Protein AF-A0A3S4KJI3-F1 (afdb_monomer)

Mean predicted aligned error: 4.68 Å

Structure (mmCIF, N/CA/C/O backbone):
data_AF-A0A3S4KJI3-F1
#
_entry.id   AF-A0A3S4KJI3-F1
#
loop_
_atom_site.group_PDB
_atom_site.id
_atom_site.type_symbol
_atom_site.label_atom_id
_atom_site.label_alt_id
_atom_site.label_comp_id
_atom_site.label_asym_id
_atom_site.label_entity_id
_atom_site.label_seq_id
_atom_site.pdbx_PDB_ins_code
_atom_site.Cartn_x
_atom_site.Cartn_y
_atom_site.Cartn_z
_atom_site.occupancy
_atom_site.B_iso_or_equiv
_atom_site.auth_seq_id
_atom_site.auth_comp_id
_atom_site.auth_asym_id
_atom_site.auth_atom_id
_atom_site.pdbx_PDB_model_num
ATOM 1 N N . MET A 1 1 ? 7.076 -8.082 -10.447 1.00 88.38 1 MET A N 1
ATOM 2 C CA . MET A 1 1 ? 5.996 -8.000 -11.460 1.00 88.38 1 MET A CA 1
ATOM 3 C C . MET A 1 1 ? 5.489 -9.372 -11.878 1.00 88.38 1 MET A C 1
ATOM 5 O O . MET A 1 1 ? 4.350 -9.661 -11.559 1.00 88.38 1 MET A O 1
ATOM 9 N N . ALA A 1 2 ? 6.304 -10.221 -12.523 1.00 89.44 2 ALA A N 1
ATOM 10 C CA . ALA A 1 2 ? 5.879 -11.565 -12.953 1.00 89.44 2 ALA A CA 1
ATOM 11 C C . ALA A 1 2 ? 5.208 -12.366 -11.822 1.00 89.44 2 ALA A C 1
ATOM 13 O O . ALA A 1 2 ? 4.064 -12.772 -11.974 1.00 89.44 2 ALA A O 1
ATOM 14 N N . ARG A 1 3 ? 5.854 -12.430 -10.651 1.00 94.50 3 ARG A N 1
ATOM 15 C CA . ARG A 1 3 ? 5.300 -13.061 -9.445 1.00 94.50 3 ARG A CA 1
ATOM 16 C C . ARG A 1 3 ? 3.934 -12.505 -9.019 1.00 94.50 3 ARG A C 1
ATOM 18 O O . ARG A 1 3 ? 3.017 -13.275 -8.797 1.00 94.50 3 ARG A O 1
ATOM 25 N N . ALA A 1 4 ? 3.764 -11.181 -8.976 1.00 94.88 4 ALA A N 1
ATOM 26 C CA . ALA A 1 4 ? 2.479 -10.572 -8.614 1.00 94.88 4 ALA A CA 1
ATOM 27 C C . ALA A 1 4 ? 1.359 -10.969 -9.595 1.00 94.88 4 ALA A C 1
ATOM 29 O O . ALA A 1 4 ? 0.238 -11.237 -9.179 1.00 94.88 4 ALA A O 1
ATOM 30 N N . VAL A 1 5 ? 1.669 -11.049 -10.895 1.00 95.81 5 VAL A N 1
ATOM 31 C CA . VAL A 1 5 ? 0.716 -11.504 -11.921 1.00 95.81 5 VAL A CA 1
ATOM 32 C C . VAL A 1 5 ? 0.399 -12.994 -11.767 1.00 95.81 5 VAL A C 1
ATOM 34 O O . VAL A 1 5 ? -0.759 -13.382 -11.889 1.00 95.81 5 VAL A O 1
ATOM 37 N N . GLU A 1 6 ? 1.397 -13.823 -11.460 1.00 97.25 6 GLU A N 1
ATOM 38 C CA . GLU A 1 6 ? 1.215 -15.253 -11.166 1.00 97.25 6 GLU A CA 1
ATOM 39 C C . GLU A 1 6 ? 0.357 -15.487 -9.912 1.00 97.25 6 GLU A C 1
ATOM 41 O O . GLU A 1 6 ? -0.450 -16.413 -9.883 1.00 97.25 6 GLU A O 1
ATOM 46 N N . GLU A 1 7 ? 0.474 -14.619 -8.905 1.00 97.25 7 GLU A N 1
ATOM 47 C CA . GLU A 1 7 ? -0.323 -14.645 -7.670 1.00 97.25 7 GLU A CA 1
ATOM 48 C C . GLU A 1 7 ? -1.762 -14.117 -7.862 1.00 97.25 7 GLU A C 1
ATOM 50 O O . GLU A 1 7 ? -2.613 -14.273 -6.975 1.00 97.25 7 GLU A O 1
ATOM 55 N N . GLY A 1 8 ? -2.063 -13.559 -9.041 1.00 96.69 8 GLY A N 1
ATOM 56 C CA . GLY A 1 8 ? -3.404 -13.156 -9.467 1.00 96.69 8 GLY A CA 1
ATOM 57 C C . GLY A 1 8 ? -3.631 -11.647 -9.572 1.00 96.69 8 GLY A C 1
ATOM 58 O O . GLY A 1 8 ? -4.748 -11.241 -9.885 1.00 96.69 8 GLY A O 1
ATOM 59 N N . ALA A 1 9 ? -2.612 -10.813 -9.344 1.00 97.56 9 ALA A N 1
ATOM 60 C CA . ALA A 1 9 ? -2.745 -9.369 -9.505 1.00 97.56 9 ALA A CA 1
ATOM 61 C C . ALA A 1 9 ? -2.904 -8.984 -10.983 1.00 97.56 9 ALA A C 1
ATOM 63 O O . ALA A 1 9 ? -2.226 -9.500 -11.878 1.00 97.56 9 ALA A O 1
ATOM 64 N N . ARG A 1 10 ? -3.754 -7.993 -11.247 1.00 97.88 10 ARG A N 1
ATOM 65 C CA . ARG A 1 10 ? -3.955 -7.434 -12.582 1.00 97.88 10 ARG A CA 1
ATOM 66 C C . ARG A 1 10 ? -3.155 -6.151 -12.761 1.00 97.88 10 ARG A C 1
ATOM 68 O O . ARG A 1 10 ? -3.318 -5.187 -12.018 1.00 97.88 10 ARG A O 1
ATOM 75 N N . VAL A 1 11 ? -2.359 -6.094 -13.825 1.00 97.94 11 VAL A N 1
ATOM 76 C CA . VAL A 1 11 ? -1.678 -4.861 -14.246 1.00 97.94 11 VAL A CA 1
ATOM 77 C C . VAL A 1 11 ? -2.689 -3.926 -14.909 1.00 97.94 11 VAL A C 1
ATOM 79 O O . VAL A 1 11 ? -3.156 -4.194 -16.015 1.00 97.94 11 VAL A O 1
ATOM 82 N N . ALA A 1 12 ? -3.036 -2.828 -14.241 1.00 97.75 12 ALA A N 1
ATOM 83 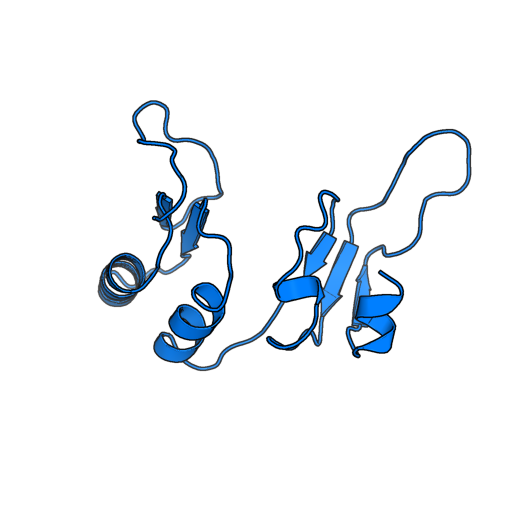C CA . ALA A 1 12 ? -3.952 -1.819 -14.773 1.00 97.75 12 ALA A CA 1
ATOM 84 C C . ALA A 1 12 ? -3.237 -0.756 -15.621 1.00 97.75 12 ALA A C 1
ATOM 86 O O . ALA A 1 12 ? -3.813 -0.223 -16.566 1.00 97.75 12 ALA A O 1
ATOM 87 N N . LEU A 1 13 ? -1.981 -0.460 -15.285 1.00 97.19 13 LEU A N 1
ATOM 88 C CA . LEU A 1 13 ? -1.120 0.503 -15.970 1.00 97.19 13 LEU A CA 1
ATOM 89 C C . LEU A 1 13 ? 0.335 0.035 -15.865 1.00 97.19 13 LEU A C 1
ATOM 91 O O . LEU A 1 13 ? 0.717 -0.510 -14.833 1.00 97.19 13 LEU A O 1
ATOM 95 N N . GLY A 1 14 ? 1.153 0.286 -16.890 1.00 96.12 14 GLY A N 1
ATOM 96 C CA . GLY A 1 14 ? 2.597 0.031 -16.845 1.00 96.12 14 GLY A CA 1
ATOM 97 C C . GLY A 1 14 ? 2.958 -1.458 -16.890 1.00 96.12 14 GLY A C 1
ATOM 98 O O . GLY A 1 14 ? 2.505 -2.191 -17.768 1.00 96.12 14 GLY A O 1
ATOM 99 N N . GLY A 1 15 ? 3.827 -1.899 -15.976 1.00 92.81 15 GLY A N 1
ATOM 100 C CA . GLY A 1 15 ? 4.192 -3.309 -15.778 1.00 92.81 15 GLY A CA 1
ATOM 101 C C . GLY A 1 15 ? 5.212 -3.890 -16.760 1.00 92.81 15 GLY A C 1
ATOM 102 O O . GLY A 1 15 ? 5.590 -5.055 -16.629 1.00 92.81 15 GLY A O 1
ATOM 103 N N . LYS A 1 16 ? 5.700 -3.100 -17.723 1.00 93.00 16 LYS A N 1
ATOM 104 C CA . LYS A 1 16 ? 6.744 -3.504 -18.676 1.00 93.00 16 LYS A CA 1
ATOM 105 C C . LYS A 1 16 ? 7.800 -2.417 -18.796 1.00 93.00 16 LYS A C 1
ATOM 107 O O . LYS A 1 16 ? 7.458 -1.244 -18.904 1.00 93.00 16 LYS A O 1
ATOM 112 N N . ALA A 1 17 ? 9.069 -2.816 -18.774 1.00 91.81 17 ALA A N 1
ATOM 113 C CA . ALA A 1 17 ? 10.179 -1.895 -18.988 1.00 91.81 17 ALA A CA 1
ATOM 114 C C . ALA A 1 17 ? 10.062 -1.216 -20.362 1.00 91.81 17 ALA A C 1
ATOM 116 O O . ALA A 1 17 ? 9.554 -1.811 -21.315 1.00 91.81 17 ALA A O 1
ATOM 117 N N . VAL A 1 18 ? 10.526 0.029 -20.447 1.00 91.44 18 VAL A N 1
ATOM 118 C CA . VAL A 1 18 ? 10.519 0.788 -21.702 1.00 91.44 18 VAL A CA 1
ATOM 119 C C . VAL A 1 18 ? 11.639 0.270 -22.605 1.00 91.44 18 VAL A C 1
ATOM 121 O O . VAL A 1 18 ? 12.765 0.079 -22.146 1.00 91.44 18 VAL A O 1
ATOM 124 N N . GLU A 1 19 ? 11.346 0.048 -23.887 1.00 92.62 19 GLU A N 1
ATOM 125 C CA . GLU A 1 19 ? 12.370 -0.330 -24.863 1.00 92.62 19 GLU A CA 1
ATOM 126 C C . GLU A 1 19 ? 13.368 0.816 -25.092 1.00 92.62 19 GLU A C 1
ATOM 128 O O . GLU A 1 19 ? 12.989 1.982 -25.198 1.00 92.62 19 GLU A O 1
ATOM 133 N N . GLY A 1 20 ? 14.656 0.483 -25.203 1.00 92.50 20 GLY A N 1
ATOM 134 C CA . GLY A 1 20 ? 15.722 1.449 -25.468 1.00 92.50 20 GLY A CA 1
ATOM 135 C C . GLY A 1 20 ? 16.874 1.370 -24.470 1.00 92.50 20 GLY A C 1
ATOM 136 O O . GLY A 1 20 ? 17.027 0.400 -23.733 1.00 92.50 20 GLY A O 1
ATOM 137 N N . LYS A 1 21 ? 17.739 2.389 -24.486 1.00 93.06 21 LYS A N 1
ATOM 138 C CA . LYS A 1 21 ? 18.888 2.492 -23.575 1.00 93.06 21 LYS A CA 1
ATOM 139 C C . LYS A 1 21 ? 18.466 3.159 -22.262 1.00 93.06 21 LYS A C 1
ATOM 141 O O . LYS A 1 21 ? 17.780 4.176 -22.298 1.00 93.06 21 LYS A O 1
ATOM 146 N N . GLY A 1 22 ? 18.951 2.645 -21.131 1.00 93.56 22 GLY A N 1
ATOM 147 C CA . GLY A 1 22 ? 18.724 3.202 -19.790 1.00 93.56 22 GLY A CA 1
ATOM 148 C C . GLY A 1 22 ? 17.999 2.235 -18.849 1.00 93.56 22 GLY A C 1
ATOM 149 O O . GLY A 1 22 ? 17.696 1.107 -19.227 1.00 93.56 22 GLY A O 1
ATOM 150 N N . TYR A 1 23 ? 17.726 2.685 -17.621 1.00 93.25 23 TYR A N 1
ATOM 151 C CA . TYR A 1 23 ? 17.054 1.905 -16.570 1.00 93.25 23 TYR A CA 1
ATOM 152 C C . TYR A 1 23 ? 15.662 2.476 -16.274 1.00 93.25 23 TYR A C 1
ATOM 154 O O . TYR A 1 23 ? 15.360 2.888 -15.157 1.00 93.25 23 TYR A O 1
ATOM 162 N N . TYR A 1 24 ? 14.828 2.571 -17.310 1.00 94.00 24 TYR A N 1
ATOM 163 C CA . TYR A 1 24 ? 13.501 3.175 -17.211 1.00 94.00 24 TYR A CA 1
ATOM 164 C C . TYR A 1 24 ? 12.429 2.117 -16.950 1.00 94.00 24 TYR A C 1
ATOM 166 O O . TYR A 1 24 ? 12.250 1.180 -17.732 1.00 94.00 24 TYR A O 1
ATOM 174 N N . TYR A 1 25 ? 11.671 2.312 -15.872 1.00 95.00 25 TYR A N 1
ATOM 175 C CA . TYR A 1 25 ? 10.492 1.517 -15.549 1.00 95.00 25 TYR A CA 1
ATOM 176 C C . TYR A 1 25 ? 9.285 2.451 -15.392 1.00 95.00 25 TYR A C 1
ATOM 178 O O . TYR A 1 25 ? 9.394 3.445 -14.671 1.00 95.00 25 TYR A O 1
ATOM 186 N N . PRO A 1 26 ? 8.158 2.203 -16.080 1.00 95.69 26 PRO A N 1
ATOM 187 C CA . PRO A 1 26 ? 7.018 3.107 -16.024 1.00 95.69 26 PRO A CA 1
ATOM 188 C C . PRO A 1 26 ? 6.288 3.005 -14.676 1.00 95.69 26 PRO A C 1
ATOM 190 O O . PRO A 1 26 ? 6.287 1.931 -14.061 1.00 95.69 26 PRO A O 1
ATOM 193 N N . PRO A 1 27 ? 5.585 4.073 -14.254 1.00 96.75 27 PRO A N 1
ATOM 194 C CA . PRO A 1 27 ? 4.595 3.985 -13.189 1.00 96.75 27 PRO A CA 1
ATOM 195 C C . PRO A 1 27 ? 3.640 2.819 -13.440 1.00 96.75 27 PRO A C 1
ATOM 197 O O . PRO A 1 27 ? 3.072 2.688 -14.526 1.00 96.75 27 PRO A O 1
ATOM 200 N N . THR A 1 28 ? 3.506 1.949 -12.448 1.00 97.88 28 THR A N 1
ATOM 201 C CA . THR A 1 28 ? 2.782 0.689 -12.568 1.00 97.88 28 THR A CA 1
ATOM 202 C C . THR A 1 28 ? 1.730 0.583 -11.480 1.00 97.88 28 THR A C 1
ATOM 204 O O . THR A 1 28 ? 2.044 0.726 -10.303 1.00 97.88 28 THR A O 1
ATOM 207 N N . LEU A 1 29 ? 0.487 0.317 -11.878 1.00 98.06 29 LEU A N 1
ATOM 208 C CA . LEU A 1 29 ? -0.650 0.162 -10.971 1.00 98.06 29 LEU A CA 1
ATOM 209 C C . LEU A 1 29 ? -1.122 -1.289 -10.999 1.00 98.06 29 LEU A C 1
ATOM 211 O O . LEU A 1 29 ? -1.437 -1.808 -12.076 1.00 98.06 29 LEU A O 1
ATOM 215 N N . LEU A 1 30 ? -1.194 -1.91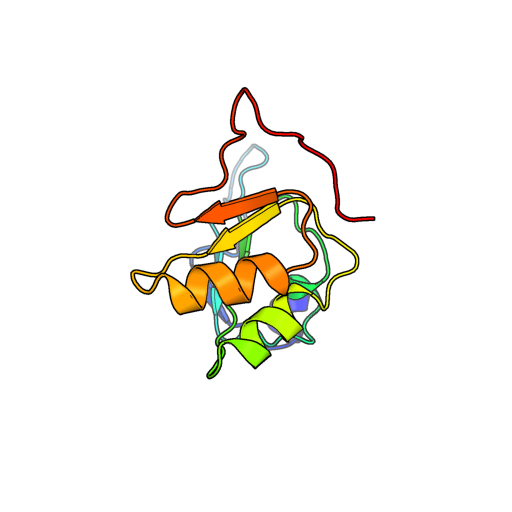8 -9.827 1.00 98.25 30 LEU A N 1
ATOM 216 C CA . LEU A 1 30 ? -1.723 -3.269 -9.666 1.00 98.25 30 LEU A CA 1
ATOM 217 C C . LEU A 1 30 ? -3.074 -3.219 -8.962 1.00 98.25 30 LEU A C 1
ATOM 219 O O . LEU A 1 30 ? -3.215 -2.598 -7.912 1.00 98.25 30 LEU A O 1
ATOM 223 N N . LEU A 1 31 ? -4.052 -3.882 -9.566 1.00 97.94 31 LEU A N 1
ATOM 224 C CA . LEU A 1 31 ? -5.393 -4.084 -9.030 1.00 97.94 31 LEU A CA 1
ATOM 225 C C . LEU A 1 31 ? -5.611 -5.570 -8.751 1.00 97.94 31 LEU A C 1
ATOM 227 O O . LEU A 1 31 ? -4.800 -6.406 -9.151 1.00 97.94 31 LEU A O 1
ATOM 231 N N . ASP A 1 32 ? -6.720 -5.889 -8.088 1.00 97.06 32 ASP A N 1
ATOM 232 C CA . ASP A 1 32 ? -7.076 -7.258 -7.695 1.00 97.06 32 ASP A CA 1
ATOM 233 C C . ASP A 1 32 ? -5.981 -7.914 -6.822 1.00 97.06 32 ASP A C 1
ATOM 235 O O . ASP A 1 32 ? -5.812 -9.133 -6.797 1.00 97.06 32 ASP A O 1
ATOM 239 N N . VAL A 1 33 ? -5.216 -7.078 -6.107 1.00 97.81 33 VAL A N 1
ATOM 240 C CA . VAL A 1 33 ? -4.207 -7.504 -5.138 1.00 97.81 33 VAL A CA 1
ATOM 241 C C .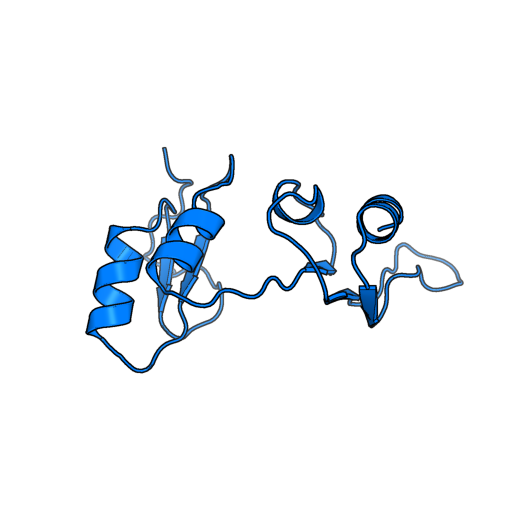 VAL A 1 33 ? -4.925 -7.972 -3.878 1.00 97.81 33 VAL A C 1
ATOM 243 O O . VAL A 1 33 ? -5.880 -7.337 -3.432 1.00 97.81 33 VAL A O 1
ATOM 246 N N . ARG A 1 34 ? -4.463 -9.085 -3.310 1.00 97.06 34 ARG A N 1
ATOM 247 C CA . ARG A 1 34 ? -4.934 -9.622 -2.029 1.00 97.06 34 ARG A CA 1
ATOM 248 C C . ARG A 1 34 ? -3.833 -9.477 -0.985 1.00 97.06 34 ARG A C 1
ATOM 250 O O . ARG A 1 34 ? -2.660 -9.433 -1.356 1.00 97.06 34 ARG A O 1
ATOM 257 N N . GLN A 1 35 ? -4.216 -9.408 0.287 1.00 97.19 35 GLN A N 1
ATOM 258 C CA . GLN A 1 35 ? -3.284 -9.172 1.391 1.00 97.19 35 GLN A CA 1
ATOM 259 C C . GLN A 1 35 ? -2.142 -10.195 1.404 1.00 97.19 35 GLN A C 1
ATOM 261 O O . GLN A 1 35 ? -0.996 -9.805 1.532 1.00 97.19 35 GLN A O 1
ATOM 266 N N . GLU A 1 36 ? -2.436 -11.474 1.166 1.00 96.62 36 GLU A N 1
ATOM 267 C CA . GLU A 1 36 ? -1.468 -12.575 1.211 1.00 96.62 36 GLU A CA 1
ATOM 268 C C . GLU A 1 36 ? -0.456 -12.616 0.048 1.00 96.62 36 GLU A C 1
ATOM 270 O O . GLU A 1 36 ? 0.405 -13.498 0.008 1.00 96.62 36 GLU A O 1
ATOM 275 N N . MET A 1 37 ? -0.581 -11.727 -0.943 1.00 97.69 37 MET A N 1
ATOM 276 C CA . MET A 1 37 ? 0.336 -11.680 -2.085 1.00 97.69 37 MET A CA 1
ATOM 277 C C . MET A 1 37 ? 1.687 -11.095 -1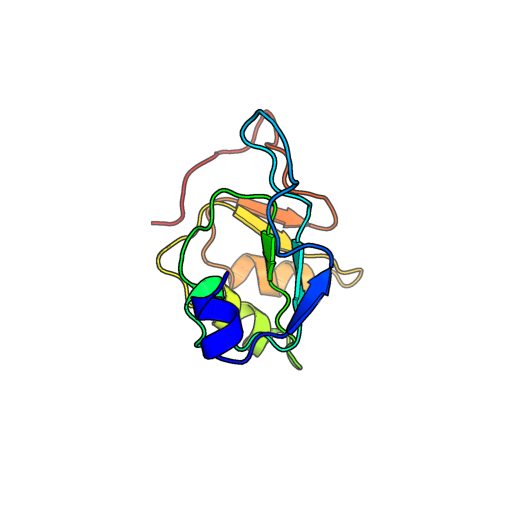.675 1.00 97.69 37 MET A C 1
ATOM 279 O O . MET A 1 37 ? 1.762 -10.139 -0.905 1.00 97.69 37 MET A O 1
ATOM 283 N N . SER A 1 38 ? 2.778 -11.578 -2.273 1.00 96.56 38 SER A N 1
ATOM 284 C CA . SER A 1 38 ? 4.127 -11.140 -1.898 1.00 96.56 38 SER A CA 1
ATOM 285 C C . SER A 1 38 ? 4.349 -9.647 -2.144 1.00 96.56 38 SER A C 1
ATOM 287 O O . SER A 1 38 ? 5.124 -9.013 -1.439 1.00 96.56 38 SER A O 1
ATOM 289 N N . ILE A 1 39 ? 3.638 -9.065 -3.115 1.00 96.56 39 ILE A N 1
ATOM 290 C CA . ILE A 1 39 ? 3.714 -7.635 -3.440 1.00 96.56 39 ILE A CA 1
ATOM 291 C C . ILE A 1 39 ? 3.227 -6.719 -2.306 1.00 96.56 39 ILE A C 1
ATOM 293 O O . ILE A 1 39 ? 3.562 -5.539 -2.309 1.00 96.56 39 ILE A O 1
ATOM 297 N N . MET A 1 40 ? 2.442 -7.246 -1.360 1.00 96.75 40 MET A N 1
ATOM 298 C CA . MET A 1 40 ? 1.993 -6.514 -0.171 1.00 96.75 40 MET A CA 1
ATOM 299 C C . MET A 1 40 ? 3.008 -6.571 0.976 1.00 96.75 40 MET A C 1
ATOM 301 O O . MET A 1 40 ? 3.020 -5.673 1.812 1.00 96.75 40 MET A O 1
ATOM 305 N N . HIS A 1 41 ? 3.870 -7.591 0.997 1.00 95.44 41 HIS A N 1
ATOM 306 C CA . HIS A 1 41 ? 4.813 -7.846 2.090 1.00 95.44 41 HIS A CA 1
ATOM 307 C C . HIS A 1 41 ? 6.277 -7.568 1.729 1.00 95.44 41 HIS A C 1
ATOM 309 O O . HIS A 1 41 ? 7.110 -7.493 2.622 1.00 95.44 41 HIS A O 1
ATOM 315 N N . GLU A 1 42 ? 6.623 -7.437 0.445 1.00 95.00 42 GLU A N 1
ATOM 316 C CA . GLU A 1 42 ? 7.997 -7.221 -0.023 1.00 95.00 42 GLU A CA 1
ATOM 317 C C . GLU A 1 42 ? 8.181 -5.804 -0.592 1.00 95.00 42 GLU A C 1
ATOM 319 O O . GLU A 1 42 ? 7.408 -5.327 -1.430 1.00 95.00 42 GLU A O 1
ATOM 324 N N . GLU A 1 43 ? 9.261 -5.129 -0.194 1.00 93.44 43 GLU A N 1
ATOM 325 C CA . GLU A 1 43 ? 9.567 -3.788 -0.688 1.00 93.44 43 GLU A CA 1
ATOM 326 C C . GLU A 1 43 ? 10.071 -3.820 -2.143 1.00 93.44 43 GLU A C 1
ATOM 328 O O . GLU A 1 43 ? 11.127 -4.369 -2.459 1.00 93.44 43 GLU A O 1
ATOM 333 N N . THR A 1 44 ? 9.315 -3.205 -3.060 1.00 92.62 44 THR A N 1
ATOM 334 C CA . THR A 1 44 ? 9.611 -3.262 -4.505 1.00 92.62 44 THR A CA 1
ATOM 335 C C . THR A 1 44 ? 10.675 -2.250 -4.961 1.00 92.62 44 THR A C 1
ATOM 337 O O . THR A 1 44 ? 11.281 -2.452 -6.013 1.00 92.62 44 THR A O 1
ATOM 340 N N . PHE A 1 45 ? 10.901 -1.153 -4.220 1.00 93.31 45 PHE A N 1
ATOM 341 C CA . PHE A 1 45 ? 11.858 -0.075 -4.561 1.00 93.31 45 PHE A CA 1
ATOM 342 C C . PHE A 1 45 ? 11.728 0.519 -5.983 1.00 93.31 45 PHE A C 1
ATOM 344 O O . PHE A 1 45 ? 12.654 1.132 -6.515 1.00 93.31 45 PHE A O 1
ATOM 351 N N . GLY A 1 46 ? 10.565 0.360 -6.615 1.00 93.12 46 GLY A N 1
ATOM 352 C CA . GLY A 1 46 ? 10.267 0.854 -7.956 1.00 93.12 46 GLY A CA 1
ATOM 353 C C . GLY A 1 46 ? 8.947 1.618 -7.988 1.00 93.12 46 GLY A C 1
ATOM 354 O O . GLY A 1 46 ? 8.213 1.620 -7.000 1.00 93.12 46 GLY A O 1
ATOM 355 N N . PRO A 1 47 ? 8.599 2.249 -9.122 1.00 95.69 47 PRO A N 1
ATOM 356 C CA . PRO A 1 47 ? 7.364 3.014 -9.261 1.00 95.69 47 PRO A CA 1
ATOM 357 C C . PRO A 1 47 ? 6.160 2.073 -9.453 1.00 95.69 47 PRO A C 1
ATOM 359 O O . PRO A 1 47 ? 5.504 2.087 -10.493 1.00 95.69 47 PRO A O 1
ATOM 362 N N . VAL A 1 48 ? 5.905 1.206 -8.472 1.00 97.00 48 VAL A N 1
ATOM 363 C CA . VAL A 1 48 ? 4.867 0.169 -8.479 1.00 97.00 48 VAL A CA 1
ATOM 364 C C . VAL A 1 48 ? 3.947 0.394 -7.285 1.00 97.00 48 VAL A C 1
ATOM 366 O O . VAL A 1 48 ? 4.402 0.370 -6.147 1.00 97.00 48 VAL A O 1
ATOM 369 N N . LEU A 1 49 ? 2.658 0.594 -7.550 1.00 96.69 49 LEU A N 1
ATOM 370 C CA . LEU A 1 49 ? 1.628 0.800 -6.538 1.00 96.69 49 LEU A CA 1
ATOM 371 C C . LEU A 1 49 ? 0.640 -0.378 -6.549 1.00 96.69 49 LEU A C 1
ATOM 373 O O . LEU A 1 49 ? -0.179 -0.466 -7.474 1.00 96.69 49 LEU A O 1
ATOM 377 N N . PRO A 1 50 ? 0.702 -1.293 -5.566 1.00 97.25 50 PRO A N 1
ATOM 378 C CA . PRO A 1 50 ? -0.361 -2.259 -5.329 1.00 97.25 50 PRO A CA 1
ATOM 379 C C . PRO A 1 50 ? -1.556 -1.606 -4.626 1.00 97.25 50 PRO A C 1
ATOM 381 O O . PRO A 1 50 ? -1.388 -0.761 -3.749 1.00 97.25 50 PRO A O 1
ATOM 384 N N . VAL A 1 51 ? -2.771 -1.998 -5.017 1.00 97.31 51 VAL A N 1
ATOM 385 C CA . VAL A 1 51 ? -4.017 -1.544 -4.389 1.00 97.31 51 VAL A CA 1
ATOM 386 C C . VAL A 1 51 ? -4.798 -2.746 -3.888 1.00 97.31 51 VAL A C 1
ATOM 388 O O . VAL A 1 51 ? -5.233 -3.585 -4.679 1.00 97.31 51 VAL A O 1
ATOM 391 N N . VAL A 1 52 ? -5.012 -2.776 -2.577 1.00 97.50 52 VAL A N 1
ATOM 392 C CA . VAL A 1 52 ? -5.861 -3.746 -1.889 1.00 97.50 52 VAL A CA 1
ATOM 393 C C . VAL A 1 52 ? -7.105 -3.033 -1.351 1.00 97.50 52 VAL A C 1
ATOM 395 O O . VAL A 1 52 ? -7.025 -1.894 -0.885 1.00 97.50 52 VAL A O 1
ATOM 398 N N . ALA A 1 53 ? -8.266 -3.675 -1.469 1.00 96.94 53 ALA A N 1
ATOM 399 C CA . ALA A 1 53 ? -9.522 -3.172 -0.920 1.00 96.94 53 ALA A CA 1
ATOM 400 C C . ALA A 1 53 ? -9.765 -3.743 0.484 1.00 96.94 53 ALA A C 1
ATOM 402 O O . ALA A 1 53 ? -9.273 -4.819 0.810 1.00 96.94 53 ALA A O 1
ATOM 403 N N . PHE A 1 54 ? -10.543 -3.022 1.284 1.00 97.56 54 PHE A N 1
ATOM 404 C CA . PHE A 1 54 ? -11.003 -3.430 2.608 1.00 97.56 54 PHE A CA 1
ATOM 405 C C . PHE A 1 54 ? -12.433 -2.915 2.812 1.00 97.56 54 PHE A C 1
ATOM 407 O O . PHE A 1 54 ? -12.823 -1.918 2.197 1.00 97.56 54 PHE A O 1
ATOM 414 N N . ASP A 1 55 ? -13.189 -3.544 3.707 1.00 97.75 55 ASP A N 1
ATOM 415 C CA . ASP A 1 55 ? -14.578 -3.181 4.002 1.00 97.75 55 ASP A CA 1
ATOM 416 C C . ASP A 1 55 ? -14.718 -2.416 5.323 1.00 97.75 55 ASP A C 1
ATOM 418 O O . ASP A 1 55 ? -15.626 -1.597 5.493 1.00 97.75 55 ASP A O 1
ATOM 422 N N . THR A 1 56 ? -13.817 -2.665 6.278 1.00 98.12 56 THR A N 1
ATOM 423 C CA . THR A 1 56 ? -13.883 -2.057 7.615 1.00 98.12 56 THR A CA 1
ATOM 424 C C . THR A 1 56 ? -12.577 -1.392 8.024 1.00 98.12 56 THR A C 1
ATOM 426 O O . THR A 1 56 ? -11.492 -1.737 7.560 1.00 98.12 56 THR A O 1
ATOM 429 N N . LEU A 1 57 ? -12.670 -0.422 8.935 1.00 97.44 57 LEU A N 1
ATOM 430 C CA . LEU A 1 57 ? -11.484 0.245 9.468 1.00 97.44 57 LEU A CA 1
ATOM 431 C C . LEU A 1 57 ? -10.603 -0.729 10.263 1.00 97.44 57 LEU A C 1
ATOM 433 O O . LEU A 1 57 ? -9.382 -0.626 10.238 1.00 97.44 57 LEU A O 1
ATOM 437 N N . GLU A 1 58 ? -11.222 -1.652 10.993 1.00 98.06 58 GLU A N 1
ATOM 438 C CA . GLU A 1 58 ? -10.542 -2.675 11.781 1.00 98.06 58 GLU A CA 1
ATOM 439 C C . GLU A 1 58 ? -9.726 -3.607 10.887 1.00 98.06 58 GLU A C 1
ATOM 441 O O . GLU A 1 58 ? -8.573 -3.895 11.199 1.00 98.06 58 GLU A O 1
ATOM 446 N N . GLU A 1 59 ? -10.308 -4.021 9.764 1.00 98.06 59 GLU A N 1
ATOM 447 C CA . GLU A 1 59 ? -9.632 -4.801 8.732 1.00 98.06 59 GLU A CA 1
ATOM 448 C C . GLU A 1 59 ? -8.469 -4.021 8.113 1.00 98.06 59 GLU A C 1
ATOM 450 O O . GLU A 1 59 ? -7.356 -4.535 8.080 1.00 98.06 59 GLU A O 1
ATOM 455 N N . ALA A 1 60 ? -8.676 -2.757 7.726 1.00 97.50 60 ALA A N 1
ATOM 456 C CA . ALA A 1 60 ? -7.610 -1.922 7.169 1.00 97.50 60 ALA A CA 1
ATOM 457 C C . ALA A 1 60 ? -6.413 -1.780 8.123 1.00 97.50 60 ALA A C 1
ATOM 459 O O . ALA A 1 60 ? -5.262 -1.864 7.701 1.00 97.50 60 ALA A O 1
ATOM 460 N N . ILE A 1 61 ? -6.675 -1.583 9.420 1.00 97.94 61 ILE A N 1
ATOM 461 C CA . ILE A 1 61 ? -5.626 -1.509 10.447 1.00 97.94 61 ILE A CA 1
ATOM 462 C C . ILE A 1 61 ? -4.926 -2.863 10.602 1.00 97.94 61 ILE A C 1
ATOM 464 O O . ILE A 1 61 ? -3.705 -2.899 10.747 1.00 97.94 61 ILE A O 1
ATOM 468 N N . ALA A 1 62 ? -5.674 -3.969 10.589 1.00 98.06 62 ALA A N 1
ATOM 469 C CA . ALA A 1 62 ? -5.099 -5.306 10.686 1.00 98.06 62 ALA A CA 1
ATOM 470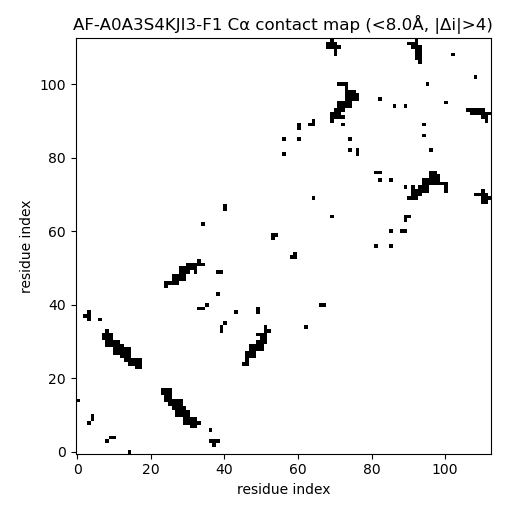 C C . ALA A 1 62 ? -4.183 -5.609 9.491 1.00 98.06 62 ALA A C 1
ATOM 472 O O . ALA A 1 62 ? -3.050 -6.023 9.705 1.00 98.06 62 ALA A O 1
ATOM 473 N N . MET A 1 63 ? -4.635 -5.318 8.270 1.00 97.94 63 MET A N 1
ATOM 474 C CA . MET A 1 63 ? -3.862 -5.479 7.034 1.00 97.94 63 MET A CA 1
ATOM 475 C C . MET A 1 63 ? -2.622 -4.583 6.998 1.00 97.94 63 MET A C 1
ATOM 477 O O . MET A 1 63 ? -1.545 -5.036 6.630 1.00 97.94 63 MET A O 1
ATOM 481 N N . ALA A 1 64 ? -2.738 -3.319 7.416 1.00 96.62 64 ALA A N 1
ATOM 482 C CA . ALA A 1 64 ? -1.593 -2.411 7.461 1.00 96.62 64 ALA A CA 1
ATOM 483 C C . ALA A 1 64 ? -0.516 -2.887 8.450 1.00 96.62 64 ALA A C 1
ATOM 485 O O . ALA A 1 64 ? 0.673 -2.728 8.197 1.00 96.62 64 ALA A O 1
ATOM 486 N N . ASN A 1 65 ? -0.933 -3.470 9.5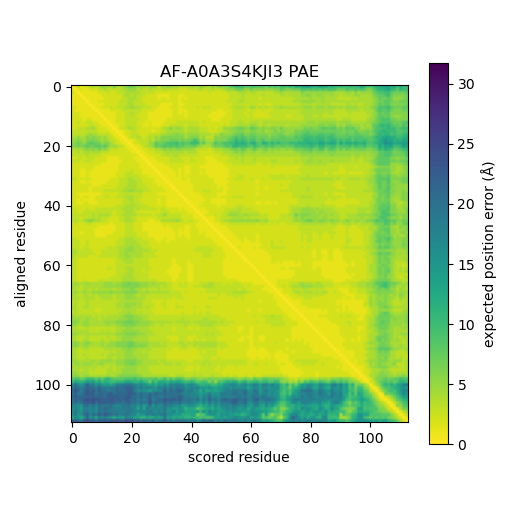76 1.00 97.06 65 ASN A N 1
ATOM 487 C CA . ASN A 1 65 ? -0.034 -4.005 10.598 1.00 97.06 65 ASN A CA 1
ATOM 488 C C . ASN A 1 65 ? 0.499 -5.411 10.281 1.00 97.06 65 ASN A C 1
ATOM 490 O O . ASN A 1 65 ? 1.377 -5.889 10.999 1.00 97.06 65 ASN A O 1
ATOM 494 N N . ASP A 1 66 ? -0.047 -6.089 9.274 1.00 97.12 66 ASP A N 1
ATOM 495 C CA . ASP A 1 66 ? 0.411 -7.392 8.787 1.00 97.12 66 ASP A CA 1
ATOM 496 C C . ASP A 1 66 ? 1.607 -7.198 7.841 1.00 97.12 66 ASP A C 1
ATOM 498 O O . ASP A 1 66 ? 1.563 -7.431 6.634 1.00 97.12 66 ASP A O 1
ATOM 502 N N . SER A 1 67 ? 2.673 -6.651 8.419 1.00 93.69 67 SER A N 1
ATOM 503 C CA . SER A 1 67 ? 3.900 -6.251 7.750 1.00 93.69 67 SER A CA 1
ATOM 504 C C . SER A 1 67 ? 5.059 -6.372 8.734 1.00 93.69 67 SER A C 1
ATOM 506 O O . SER A 1 67 ? 4.938 -5.983 9.897 1.00 93.69 67 SER A O 1
ATOM 508 N N . ASP A 1 68 ? 6.203 -6.860 8.257 1.00 93.06 68 ASP A N 1
ATOM 509 C CA . ASP A 1 68 ? 7.462 -6.829 9.014 1.00 93.06 68 ASP A CA 1
ATOM 510 C C . ASP A 1 68 ? 8.059 -5.407 9.081 1.00 93.06 68 ASP A C 1
ATOM 512 O O . ASP A 1 68 ? 9.031 -5.153 9.796 1.00 93.06 68 ASP A O 1
ATOM 516 N N . TYR A 1 69 ? 7.474 -4.463 8.336 1.00 92.56 69 TYR A N 1
ATOM 517 C CA . TYR A 1 69 ? 7.871 -3.062 8.270 1.00 92.56 69 TYR A CA 1
ATOM 518 C C . TYR A 1 69 ? 6.863 -2.154 8.977 1.00 92.56 69 TYR A C 1
ATOM 520 O O . TYR A 1 69 ? 5.665 -2.419 8.997 1.00 92.56 69 TYR A O 1
ATOM 528 N N . GLY A 1 70 ? 7.342 -1.006 9.457 1.00 92.06 70 GLY A N 1
ATOM 529 C CA . GLY A 1 70 ? 6.511 -0.008 10.137 1.00 92.06 70 GLY A CA 1
ATOM 530 C C . GLY A 1 70 ? 7.097 1.398 10.061 1.00 92.06 70 GLY A C 1
ATOM 531 O O . GLY A 1 70 ? 7.165 2.091 11.074 1.00 92.06 70 GLY A O 1
ATOM 532 N N . LEU A 1 71 ? 7.599 1.807 8.890 1.00 91.56 71 LEU A N 1
ATOM 533 C CA . LEU A 1 71 ? 8.272 3.102 8.732 1.00 91.56 71 LEU A CA 1
ATOM 534 C C . LEU A 1 71 ? 7.277 4.270 8.781 1.00 91.56 71 LEU A C 1
ATOM 536 O O . LEU A 1 71 ? 7.220 5.002 9.766 1.00 91.56 71 LEU A O 1
ATOM 540 N N . THR A 1 72 ? 6.459 4.420 7.738 1.00 91.00 72 THR A N 1
ATOM 541 C CA . THR A 1 72 ? 5.440 5.474 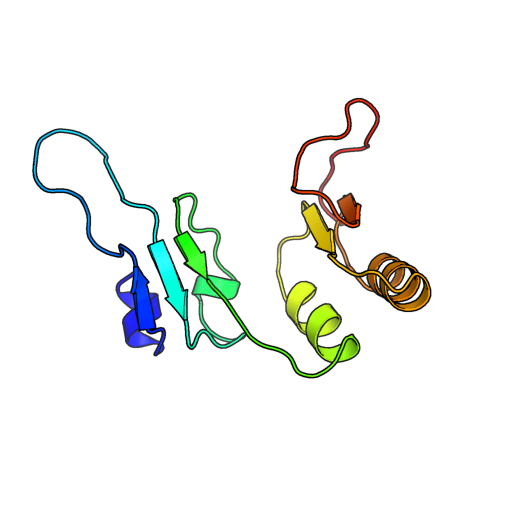7.655 1.00 91.00 72 THR A CA 1
ATOM 542 C C . THR A 1 72 ? 4.105 4.919 7.178 1.00 91.00 72 THR A C 1
ATOM 544 O O . THR A 1 72 ? 4.059 3.936 6.442 1.00 91.00 72 THR A O 1
ATOM 547 N N . SER A 1 73 ? 3.019 5.570 7.586 1.00 92.81 73 SER A N 1
ATOM 548 C CA . SER A 1 73 ? 1.667 5.313 7.094 1.00 92.81 73 SER A CA 1
ATOM 549 C C . SER A 1 73 ? 0.911 6.621 6.863 1.00 92.81 73 SER A C 1
ATOM 551 O O . SER A 1 73 ? 1.258 7.664 7.423 1.00 92.81 73 SER A O 1
ATOM 553 N N . SER A 1 74 ? -0.147 6.564 6.055 1.00 93.44 74 SER A N 1
ATOM 554 C CA . SER A 1 74 ? -0.992 7.719 5.744 1.00 93.44 74 SER A CA 1
ATOM 555 C C . SER A 1 74 ? -2.467 7.339 5.794 1.00 93.44 74 SER A C 1
ATOM 557 O O . SER A 1 74 ? -2.876 6.314 5.254 1.00 93.44 74 SER A O 1
ATOM 559 N N . ILE A 1 75 ? -3.278 8.187 6.426 1.00 94.56 75 ILE A N 1
ATOM 560 C CA . ILE A 1 75 ? -4.729 8.036 6.543 1.00 94.56 75 ILE A CA 1
ATOM 561 C C . ILE A 1 75 ? -5.398 9.229 5.865 1.00 94.56 75 ILE A C 1
ATOM 563 O O . ILE A 1 75 ? -5.098 10.381 6.176 1.00 94.56 75 ILE A O 1
ATOM 567 N N . TYR A 1 76 ? -6.376 8.961 5.004 1.00 95.44 76 TYR A N 1
ATOM 568 C CA . TYR A 1 76 ? -7.207 9.990 4.384 1.00 95.44 76 TYR A CA 1
ATOM 569 C C . TYR A 1 76 ? -8.655 9.818 4.840 1.00 95.44 76 TYR A C 1
ATOM 571 O O . TYR A 1 76 ? -9.311 8.830 4.524 1.00 95.44 76 TYR A O 1
ATOM 579 N N . THR A 1 77 ? -9.154 10.764 5.633 1.00 96.88 77 THR A N 1
ATOM 580 C CA . THR A 1 77 ? -10.523 10.749 6.158 1.00 96.88 77 THR A CA 1
ATOM 581 C C . THR A 1 77 ? -10.970 12.140 6.599 1.00 96.88 77 THR A C 1
ATOM 583 O O . THR A 1 77 ? -10.187 12.942 7.105 1.00 96.88 77 THR A O 1
ATOM 586 N N . GLN A 1 78 ? -12.267 12.417 6.470 1.00 97.69 78 GLN A N 1
ATOM 587 C CA . GLN A 1 78 ? -12.898 13.611 7.047 1.00 97.69 78 GLN A CA 1
ATOM 588 C C . GLN A 1 78 ? -13.411 13.370 8.478 1.00 97.69 78 GLN A C 1
ATOM 590 O O . GLN A 1 78 ? -13.823 14.307 9.157 1.00 97.69 78 GLN A O 1
ATOM 595 N N . ASN A 1 79 ? -13.403 12.119 8.952 1.00 97.81 79 ASN A N 1
ATOM 596 C CA . ASN A 1 79 ? -13.935 11.748 10.257 1.00 97.81 79 ASN A CA 1
ATOM 597 C C . ASN A 1 79 ? -12.819 11.684 11.310 1.00 97.81 79 ASN A C 1
ATOM 599 O O . ASN A 1 79 ? -11.968 10.794 11.289 1.00 97.81 79 ASN A O 1
ATOM 603 N N . LEU A 1 80 ? -12.870 12.595 12.284 1.00 96.44 80 LEU A N 1
ATOM 604 C CA . LEU A 1 80 ? -11.878 12.672 13.356 1.00 96.44 80 LEU A CA 1
ATOM 605 C C . LEU A 1 80 ? -11.842 11.410 14.234 1.00 96.44 80 LEU A C 1
ATOM 607 O O . LEU A 1 80 ? -10.767 10.995 14.653 1.00 96.44 80 LEU A O 1
ATOM 611 N N . ASN A 1 81 ? -12.981 10.755 14.478 1.00 97.50 81 ASN A N 1
ATOM 612 C CA . ASN A 1 81 ? -13.007 9.518 15.265 1.00 97.50 81 ASN A CA 1
ATOM 613 C C . ASN A 1 81 ? -12.283 8.377 14.538 1.00 97.50 81 ASN A C 1
ATOM 615 O O . ASN A 1 81 ? -11.585 7.593 15.178 1.00 97.50 81 ASN A O 1
ATOM 619 N N . VAL A 1 82 ? -12.410 8.315 13.207 1.00 97.44 82 VAL A N 1
ATOM 620 C CA . VAL A 1 82 ? -11.677 7.352 12.368 1.00 97.44 82 VAL A CA 1
ATOM 621 C C . VAL A 1 82 ? -10.182 7.629 12.441 1.00 97.44 82 VAL A C 1
ATOM 623 O O . VAL A 1 82 ? -9.419 6.716 12.743 1.00 97.44 82 VAL A O 1
ATOM 626 N N . ALA A 1 83 ? -9.771 8.888 12.257 1.00 96.81 83 ALA A N 1
ATOM 627 C CA . ALA A 1 83 ? -8.367 9.279 12.361 1.00 96.81 83 ALA A CA 1
ATOM 628 C C . ALA A 1 83 ? -7.774 8.905 13.731 1.00 96.81 83 ALA A C 1
ATOM 630 O O . ALA A 1 83 ? -6.762 8.213 13.801 1.00 96.81 83 ALA A O 1
ATOM 631 N N . MET A 1 84 ? -8.448 9.270 14.827 1.00 96.31 84 MET A N 1
ATOM 632 C CA . MET A 1 84 ? -7.984 8.973 16.186 1.00 96.31 84 MET A CA 1
ATOM 633 C C . MET A 1 84 ? -7.930 7.473 16.491 1.00 96.31 84 MET A C 1
ATOM 635 O O . MET A 1 84 ? -7.075 7.040 17.264 1.00 96.31 84 MET A O 1
ATOM 639 N N . LYS A 1 85 ? -8.837 6.674 15.919 1.00 97.06 85 LYS A N 1
ATOM 640 C CA . LYS A 1 85 ? -8.826 5.216 16.077 1.00 97.06 85 LYS A CA 1
ATOM 641 C C . LYS A 1 85 ? -7.678 4.577 15.298 1.00 97.06 85 LYS A C 1
ATOM 643 O O . LYS A 1 85 ? -6.973 3.744 15.856 1.00 97.06 85 LYS A O 1
ATOM 648 N N . ALA A 1 86 ? -7.469 5.001 14.055 1.00 96.50 86 ALA A N 1
ATOM 649 C CA . ALA A 1 86 ? -6.401 4.498 13.202 1.00 96.50 86 ALA A CA 1
ATOM 650 C C . ALA A 1 86 ? -5.011 4.813 13.771 1.00 96.50 86 ALA A C 1
ATOM 652 O O . ALA A 1 86 ? -4.213 3.899 13.922 1.00 96.50 86 ALA A O 1
ATOM 653 N N . ILE A 1 87 ? -4.758 6.048 14.218 1.00 94.44 87 ILE A N 1
ATOM 654 C CA . ILE A 1 87 ? -3.470 6.441 14.829 1.00 94.44 87 ILE A CA 1
ATOM 655 C C . ILE A 1 87 ? -3.126 5.587 16.056 1.00 94.44 87 ILE A C 1
ATOM 657 O O . ILE A 1 87 ? -1.965 5.291 16.298 1.00 94.44 87 ILE A O 1
ATOM 661 N N . LYS A 1 88 ? -4.128 5.183 16.848 1.00 94.94 88 LYS A N 1
ATOM 662 C CA . LYS A 1 88 ? -3.914 4.318 18.020 1.00 94.94 88 LYS A CA 1
ATOM 663 C C . LYS A 1 88 ? -3.685 2.850 17.660 1.00 94.94 88 LYS A C 1
ATOM 665 O O . LYS A 1 88 ? -3.182 2.108 18.497 1.00 94.94 88 LYS A O 1
ATOM 670 N N . GLY A 1 89 ? -4.145 2.420 16.488 1.00 96.19 89 GLY A N 1
ATOM 671 C CA . GLY A 1 89 ? -4.095 1.026 16.054 1.00 96.19 89 GLY A CA 1
ATOM 672 C C . GLY A 1 89 ? -2.923 0.707 15.131 1.00 96.19 89 GLY A C 1
ATOM 673 O O . GLY A 1 89 ? -2.462 -0.430 15.128 1.00 96.19 89 GLY A O 1
ATOM 674 N N . LEU A 1 90 ? -2.454 1.684 14.356 1.00 96.62 90 LEU A N 1
ATOM 675 C CA . LEU A 1 90 ? -1.361 1.534 13.400 1.00 96.62 90 LEU A CA 1
ATOM 676 C C . LEU A 1 90 ? -0.006 1.437 14.110 1.00 96.62 90 LEU A C 1
ATOM 678 O O . LEU A 1 90 ? 0.320 2.249 14.972 1.00 96.62 90 LEU A O 1
ATOM 682 N N . LYS A 1 91 ? 0.792 0.447 13.711 1.00 95.81 91 LYS A N 1
ATOM 683 C CA . LYS A 1 91 ? 2.141 0.173 14.218 1.00 95.81 91 LYS A CA 1
ATOM 684 C C . LYS A 1 91 ? 3.196 0.744 13.273 1.00 95.81 91 LYS A C 1
ATOM 686 O O . LYS A 1 91 ? 3.960 0.017 12.649 1.00 95.81 91 LYS A O 1
ATOM 691 N N . PHE A 1 92 ? 3.191 2.065 13.142 1.00 92.75 92 PHE A N 1
ATOM 692 C CA . PHE A 1 92 ? 4.109 2.807 12.281 1.00 92.75 92 PHE A CA 1
ATOM 693 C C . PHE A 1 92 ? 4.735 3.939 13.080 1.00 92.75 92 PHE A C 1
ATOM 695 O O . PHE A 1 92 ? 4.051 4.572 13.885 1.00 92.75 92 PHE A O 1
ATOM 702 N N . GLY A 1 93 ? 6.022 4.203 12.870 1.00 90.19 93 GLY A N 1
ATOM 703 C CA . GLY A 1 93 ? 6.697 5.269 13.607 1.00 90.19 93 GLY A CA 1
ATOM 704 C C . GLY A 1 93 ? 6.160 6.658 13.265 1.00 90.19 93 GLY A C 1
ATOM 705 O O . GLY A 1 93 ? 6.056 7.512 14.144 1.00 90.19 93 GLY A O 1
ATOM 706 N N . GLU A 1 94 ? 5.707 6.853 12.023 1.00 90.12 94 GLU A N 1
ATOM 707 C CA . GLU A 1 94 ? 4.998 8.062 11.605 1.00 90.12 94 GLU A CA 1
ATOM 708 C C . GLU A 1 94 ? 3.660 7.738 10.939 1.00 90.12 94 GLU A C 1
ATOM 710 O O . GLU A 1 94 ? 3.551 6.856 10.086 1.00 90.12 94 GLU A O 1
ATOM 715 N N . THR A 1 95 ? 2.626 8.493 11.311 1.00 90.75 95 THR A N 1
ATOM 716 C CA . THR A 1 95 ? 1.300 8.420 10.691 1.00 90.75 95 THR A CA 1
ATOM 717 C C . THR A 1 95 ? 0.854 9.814 10.268 1.00 90.75 95 THR A C 1
ATOM 719 O O . THR A 1 95 ? 0.694 10.708 11.102 1.00 90.75 95 THR A O 1
ATOM 722 N N . TYR A 1 96 ? 0.619 9.997 8.973 1.00 91.50 96 TYR A N 1
ATOM 723 C CA . TYR A 1 96 ? 0.148 11.246 8.384 1.00 91.50 96 TYR A CA 1
ATOM 724 C C . TYR A 1 96 ? -1.378 11.234 8.219 1.00 91.50 96 TYR A C 1
ATOM 726 O O . TYR A 1 96 ? -1.970 10.209 7.891 1.00 91.50 96 TYR A O 1
ATOM 734 N N . ILE A 1 97 ? -2.038 12.380 8.423 1.00 93.38 97 ILE A N 1
ATOM 735 C CA . ILE A 1 97 ? -3.493 12.523 8.239 1.00 93.38 97 ILE A CA 1
ATOM 736 C C . ILE A 1 97 ? -3.759 13.542 7.133 1.00 93.38 97 ILE A C 1
ATOM 738 O O . ILE A 1 97 ? -3.326 14.689 7.241 1.00 93.38 97 ILE A O 1
ATOM 742 N N . ASN A 1 98 ? -4.515 13.143 6.108 1.00 93.06 98 ASN A N 1
ATOM 743 C CA . ASN A 1 98 ? -4.946 13.985 4.985 1.00 93.06 98 ASN A CA 1
ATOM 744 C C . ASN A 1 98 ? -3.797 14.690 4.250 1.00 93.06 98 ASN A C 1
ATOM 746 O O . ASN A 1 98 ? -3.947 15.815 3.773 1.00 93.06 98 ASN A O 1
ATOM 750 N N . ARG A 1 99 ? -2.645 14.027 4.160 1.00 86.12 99 ARG A N 1
ATOM 751 C CA . ARG A 1 99 ? -1.480 14.497 3.415 1.00 86.12 99 ARG A CA 1
ATOM 752 C C . ARG A 1 99 ? -0.645 13.314 2.961 1.00 86.12 99 ARG A C 1
ATOM 754 O O . ARG A 1 99 ? -0.664 12.265 3.597 1.00 86.12 99 ARG A O 1
ATOM 761 N N . GLU A 1 100 ? 0.073 13.518 1.869 1.00 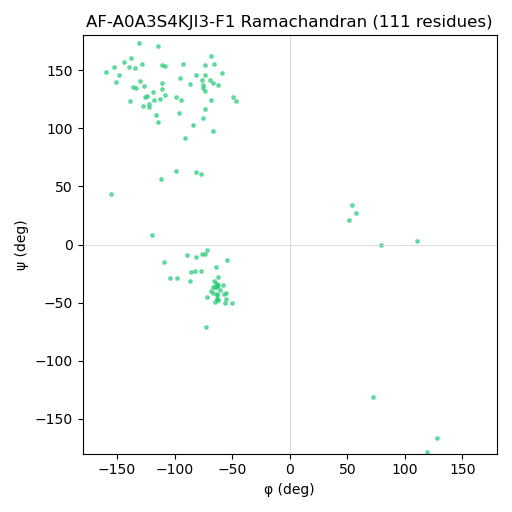74.88 100 GLU A N 1
ATOM 762 C CA . GLU A 1 100 ? 1.071 12.571 1.384 1.00 74.88 100 GLU A CA 1
ATOM 763 C C . GLU A 1 100 ? 2.289 12.481 2.311 1.00 74.88 100 GLU A C 1
ATOM 765 O O . GLU A 1 100 ? 2.538 13.363 3.147 1.00 74.88 100 GLU A O 1
ATOM 770 N N . ASN A 1 101 ? 3.037 11.392 2.131 1.00 64.75 101 ASN A N 1
ATOM 771 C CA . ASN A 1 101 ? 4.238 11.060 2.884 1.00 64.75 101 ASN A CA 1
ATOM 772 C C . ASN A 1 101 ? 5.318 12.100 2.545 1.00 64.75 101 ASN A C 1
ATOM 774 O O . ASN A 1 101 ? 5.982 12.019 1.513 1.00 64.75 101 ASN A O 1
ATOM 778 N N . PHE A 1 102 ? 5.472 13.102 3.401 1.00 58.19 102 PHE A N 1
ATOM 779 C CA . PHE A 1 102 ? 6.576 14.048 3.328 1.00 58.19 102 PHE A CA 1
ATOM 780 C C . PHE A 1 102 ? 7.035 14.297 4.751 1.00 58.19 102 PHE A C 1
ATOM 782 O O . PHE A 1 102 ? 6.203 14.698 5.574 1.00 58.19 102 PHE A O 1
ATOM 789 N N . GLU A 1 103 ? 8.321 14.058 5.018 1.00 59.34 103 GLU A N 1
ATOM 790 C CA . GLU A 1 103 ? 8.909 14.218 6.346 1.00 59.34 103 GLU A CA 1
ATOM 791 C C . GLU A 1 103 ? 8.471 15.555 6.946 1.00 59.34 103 GLU A C 1
ATOM 793 O O . GLU A 1 103 ? 8.631 16.632 6.356 1.00 59.34 103 GLU A O 1
ATOM 798 N N . ALA A 1 104 ? 7.862 15.502 8.128 1.00 57.88 104 ALA A N 1
ATOM 799 C CA . ALA A 1 104 ? 7.712 16.715 8.903 1.00 57.88 104 ALA A CA 1
ATOM 800 C C . ALA A 1 104 ? 9.118 17.122 9.358 1.00 57.88 104 ALA A C 1
ATOM 802 O O . ALA A 1 104 ? 9.774 16.351 10.046 1.00 57.88 104 ALA A O 1
ATOM 803 N N . MET A 1 105 ? 9.566 18.345 9.050 1.00 59.00 105 MET A N 1
ATOM 804 C CA . MET A 1 105 ? 10.888 18.842 9.487 1.00 59.00 105 MET A CA 1
ATOM 805 C C . MET A 1 105 ? 11.120 18.767 11.012 1.00 59.00 105 MET A C 1
ATOM 807 O O . MET A 1 105 ? 12.237 18.957 11.477 1.00 59.00 105 MET A O 1
ATOM 811 N N . GLN A 1 106 ? 10.063 18.544 11.797 1.00 60.41 106 GLN A N 1
ATOM 812 C CA . GLN A 1 106 ? 10.089 18.412 13.256 1.00 60.41 106 GLN A CA 1
ATOM 813 C C . GLN A 1 106 ? 9.574 17.041 13.744 1.00 60.41 106 GLN A C 1
ATOM 815 O O . GLN A 1 106 ? 9.357 16.866 14.941 1.00 60.41 106 GLN A O 1
ATOM 820 N N . GLY A 1 107 ? 9.330 16.093 12.833 1.00 59.81 107 GLY A N 1
ATOM 821 C CA . GLY A 1 107 ? 8.885 14.734 13.137 1.00 59.81 107 GLY A CA 1
ATOM 822 C C . GLY A 1 107 ? 10.051 13.833 13.536 1.00 59.81 107 GLY A C 1
ATOM 823 O O . GLY A 1 107 ? 11.174 13.999 13.061 1.00 59.81 107 GLY A O 1
ATOM 824 N N . PHE A 1 108 ? 9.796 12.897 14.447 1.00 65.62 108 PHE A N 1
ATOM 825 C CA . PHE A 1 108 ? 10.761 11.863 14.797 1.00 65.62 108 PHE A CA 1
ATOM 826 C C . PHE A 1 108 ? 10.637 10.714 13.790 1.00 65.62 108 PHE A C 1
ATOM 828 O O . PHE A 1 108 ? 9.711 9.912 13.887 1.00 65.62 108 PHE A O 1
ATOM 835 N N . HIS A 1 109 ? 11.570 10.650 12.839 1.00 66.81 109 HIS A N 1
ATOM 836 C CA . HIS A 1 109 ? 11.540 9.675 11.752 1.00 66.81 109 HIS A CA 1
ATOM 837 C C . HIS A 1 109 ? 12.301 8.402 12.134 1.00 66.81 109 HIS A C 1
ATOM 839 O O . HIS A 1 109 ? 13.517 8.296 11.966 1.00 66.81 109 HIS A O 1
ATOM 845 N N . ALA A 1 110 ? 11.579 7.436 12.692 1.00 72.69 110 ALA A N 1
ATOM 846 C CA . ALA A 1 110 ? 12.101 6.115 13.017 1.00 72.69 110 ALA A CA 1
ATOM 847 C C . ALA A 1 110 ? 11.058 5.053 12.670 1.00 72.69 110 ALA A C 1
ATOM 849 O O . ALA A 1 110 ? 9.867 5.337 12.687 1.00 72.69 110 ALA A O 1
ATOM 850 N N . GLY A 1 111 ? 11.493 3.831 12.364 1.00 68.75 111 GLY A N 1
ATOM 851 C CA . GLY A 1 111 ? 10.571 2.707 12.222 1.00 68.75 111 GLY A CA 1
ATOM 852 C C . GLY A 1 111 ? 9.898 2.354 13.549 1.00 68.75 111 GLY A C 1
ATOM 853 O O . GLY A 1 111 ? 10.437 2.621 14.625 1.00 68.75 111 GLY A O 1
ATOM 854 N N . TRP A 1 112 ? 8.721 1.742 13.466 1.00 75.25 112 TRP A N 1
ATOM 855 C CA . TRP A 1 112 ? 8.077 1.114 14.613 1.00 75.25 112 TRP A CA 1
ATOM 856 C C . TRP A 1 112 ? 8.941 -0.035 15.156 1.00 75.25 112 TRP A C 1
ATOM 858 O O . TRP A 1 112 ? 9.486 -0.813 14.373 1.00 75.25 112 TRP A O 1
ATOM 868 N N . ALA A 1 113 ? 9.064 -0.124 16.484 1.00 57.34 113 ALA A N 1
ATOM 869 C CA . ALA A 1 113 ? 9.848 -1.132 17.203 1.00 57.34 113 ALA A CA 1
ATOM 870 C C . ALA A 1 113 ? 8.964 -1.991 18.117 1.00 57.34 113 ALA A C 1
ATOM 872 O O . ALA A 1 113 ? 7.949 -1.465 18.636 1.00 57.34 113 ALA A O 1
#

Solvent-accessible surface area (backbone atoms only — not comparable to full-atom values): 7134 Å² total; per-residue (Å²): 104,72,66,42,44,74,76,55,29,40,75,77,37,62,77,53,68,61,88,76,90,79,92,54,67,48,66,21,37,33,34,74,39,54,80,90,39,62,72,69,66,48,90,78,93,58,60,64,46,78,43,68,88,73,93,46,71,69,54,46,39,51,57,66,52,64,42,101,63,21,50,71,48,70,46,79,72,93,48,65,69,58,52,59,50,47,66,75,60,47,61,38,42,34,77,37,71,71,49,78,100,63,86,53,96,86,56,76,89,43,61,47,130

Radius of gyration: 15.91 Å; Cα contacts (8 Å, |Δi|>4): 166; chains: 1; bounding box: 34×34×44 Å

pLDDT: mean 91.48, std 10.72, range [57.34, 98.25]

Secondary structure (DSSP, 8-state):
-HHHHHTT-EEEE--SPPSSSS-----EEEES--TTSHHHHS---SSEEE----SSHHHHHHHHHSSS--SEEEE--S-HHHHHHHHHH---SEEEESS-S---TTS------

Nearest PDB structures (foldseek):
  2opx-assemb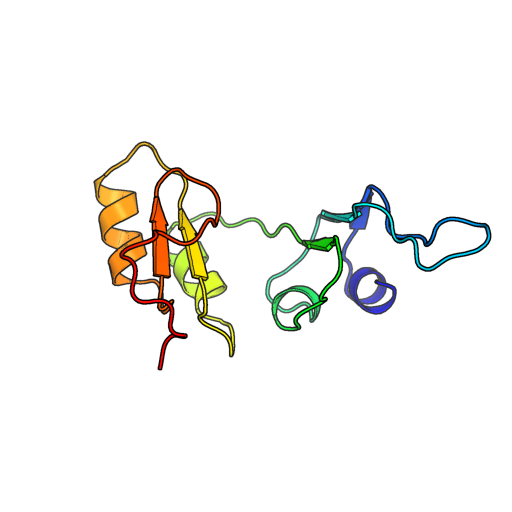ly1_A  TM=9.857E-01  e=4.593E-17  Escherichia coli BL21(DE3)
  2hg2-assembly1_A  TM=9.829E-01  e=4.025E-17  Escherichia coli
  3jz4-assembly1_D  TM=9.554E-01  e=5.841E-10  Escherichia coli
  4v6h-assembly1_A  TM=9.540E-01  e=1.377E-09  Burkholderia pseudomallei 1710b
  3vz3-assembly1_B  TM=9.505E-01  e=8.173E-09  Picosynechococcus sp. PCC 7002

Sequence (113 aa):
MARAVEEGARVALGGKAVEGKGYYYPPTLLLDVRQEMSIMHEETFGPVLPVVAFDTLEEAIAMANDSDYGLTSSIYTQNLNVAMKAIKGLKFGETYINRENFEAMQGFHAGWA

Foldseek 3Di:
DVQQVVVPKDWPDFPDADPDDDDGGDQTEIPPGDLPRVVLADDPPDNYDYDDDDDDLVVVLVSQQPYPWAFEEEDEDPDPVSVVVSVVSHQHQYYYYNDDDDDDPPGDGDGRD

Organism: Escherichia coli (NCBI:txid562)

InterPro domains:
  IPR015590 Aldehyde dehydrogenase domain [PF00171] (2-112)
  IPR016161 Aldehyde/histidinol dehydrogenase [SSF53720] (2-112)
  IPR016163 Aldehyde dehydrogenase, C-terminal [G3DSA:3.40.309.10] (2-104)